Protein AF-A0A9W6SHF9-F1 (afdb_monomer)

Solvent-accessible surface area (backbone atoms only — not comparable to full-atom values): 5613 Å² total; per-residue (Å²): 134,88,76,62,50,69,58,47,44,52,49,22,51,51,45,27,49,52,19,49,51,54,35,55,52,45,57,52,50,49,53,54,48,57,62,72,41,70,89,48,79,86,40,70,67,51,56,51,49,50,53,51,52,53,50,50,46,55,52,36,51,49,47,22,51,54,22,43,52,50,22,52,51,42,44,52,53,39,52,52,50,56,51,50,54,49,53,52,51,54,52,51,54,51,52,51,53,51,50,52,66,74,64,56,134

Nearest PDB structures (foldseek):
  7pru-assembly1_B  TM=6.370E-01  e=1.523E+00  Thermochaetoides thermophila DSM 1495
  8vp5-assembly1_B  TM=4.663E-01  e=9.247E+00  Acetivibrio thermocellus ATCC 27405

Radius of gyration: 26.03 Å; Cα contacts (8 Å, |Δi|>4): 53; chains: 1; bounding box: 64×16×70 Å

Mean predicted aligned error: 9.05 Å

Secondary structure (DSSP, 8-state):
----HHHHHHHHHHHHHHHHHHHHHHHHHHHHHHHHHTT-TT-HHHHHHHHHHHHHHHHHHHHHHHHHHHHHHHHHHHHHHHHHHHHHHHHHHHHHHHHHHHH--

Organism: NCBI:txid1785913

Foldseek 3Di:
DDDPLVVLLVVLVVLLVVLVVQLVVLVVVLVVLVVVCVPVVPDPVSVVVNVVSVVSNVVSPVSNVVSNVSSVVSNVVSVVVVVVVVVVVVVVVVVVVVVCVVVDD

pLDDT: mean 82.89, std 8.68, range [49.78, 93.44]

Sequence (105 aa):
MEVDVAQMRRAGMKVRTIGMDAQNYLEREKGSLEFGSQGNEGFATMAALKSAVEKLHRQTSRLAADSQETAANVNRAADAHQANEKAQADNFTGNLNALTTLLGP

Structure (mmCIF, N/CA/C/O backbone):
data_AF-A0A9W6SHF9-F1
#
_entry.id   AF-A0A9W6SHF9-F1
#
loop_
_atom_site.group_PDB
_atom_site.id
_atom_site.type_symbol
_atom_site.label_atom_id
_atom_site.label_alt_id
_atom_site.label_comp_id
_atom_site.label_asym_id
_atom_site.label_entity_id
_atom_site.label_seq_id
_atom_site.pdbx_PDB_ins_code
_atom_site.Cartn_x
_atom_site.Cartn_y
_atom_site.Cartn_z
_atom_site.occupancy
_atom_site.B_iso_or_equiv
_atom_site.auth_seq_id
_atom_site.auth_comp_id
_atom_site.auth_asym_id
_atom_site.auth_atom_id
_atom_site.pdbx_PDB_model_num
ATOM 1 N N . MET A 1 1 ? 23.185 8.062 -14.913 1.00 49.78 1 MET A N 1
ATOM 2 C CA . MET A 1 1 ? 22.423 7.962 -13.653 1.00 49.78 1 MET A CA 1
ATOM 3 C C . MET A 1 1 ? 21.935 6.527 -13.612 1.00 49.78 1 MET A C 1
ATOM 5 O O . MET A 1 1 ? 21.034 6.203 -14.368 1.00 49.78 1 MET A O 1
ATOM 9 N N . GLU A 1 2 ? 22.638 5.652 -12.899 1.00 63.28 2 GLU A N 1
ATOM 10 C CA . GLU A 1 2 ? 22.291 4.228 -12.823 1.00 63.28 2 GLU A CA 1
ATOM 11 C C . GLU A 1 2 ? 21.172 4.094 -11.789 1.00 63.28 2 GLU A C 1
ATOM 13 O O . GLU A 1 2 ? 21.379 4.333 -10.598 1.00 63.28 2 GLU A O 1
ATOM 18 N N . VAL A 1 3 ? 19.946 3.866 -12.254 1.00 68.56 3 VAL A N 1
ATOM 19 C CA . VAL A 1 3 ? 18.809 3.657 -11.358 1.00 68.56 3 VAL A CA 1
ATOM 20 C C . VAL A 1 3 ? 18.859 2.201 -10.912 1.00 68.56 3 VAL A C 1
ATOM 22 O O . VAL A 1 3 ? 18.678 1.305 -11.730 1.00 68.56 3 VAL A O 1
ATOM 25 N N . ASP A 1 4 ? 19.070 1.946 -9.617 1.00 83.94 4 ASP A N 1
ATOM 26 C CA . ASP A 1 4 ? 18.996 0.582 -9.078 1.00 83.94 4 ASP A CA 1
ATOM 27 C C . ASP A 1 4 ? 17.531 0.103 -9.073 1.00 83.94 4 ASP A C 1
ATOM 29 O O . ASP A 1 4 ? 16.765 0.275 -8.115 1.00 83.94 4 ASP A O 1
ATOM 33 N N . VAL A 1 5 ? 17.135 -0.516 -10.185 1.00 82.69 5 VAL A N 1
ATOM 34 C CA . VAL A 1 5 ? 15.814 -1.116 -10.399 1.00 82.69 5 VAL A CA 1
ATOM 35 C C . VAL A 1 5 ? 15.481 -2.139 -9.308 1.00 82.69 5 VAL A C 1
ATOM 37 O O . VAL A 1 5 ? 14.333 -2.223 -8.857 1.00 82.69 5 VAL A O 1
ATOM 40 N N . ALA A 1 6 ? 16.470 -2.897 -8.827 1.00 83.19 6 ALA A N 1
ATOM 41 C CA . ALA A 1 6 ? 16.264 -3.885 -7.774 1.00 83.19 6 ALA A CA 1
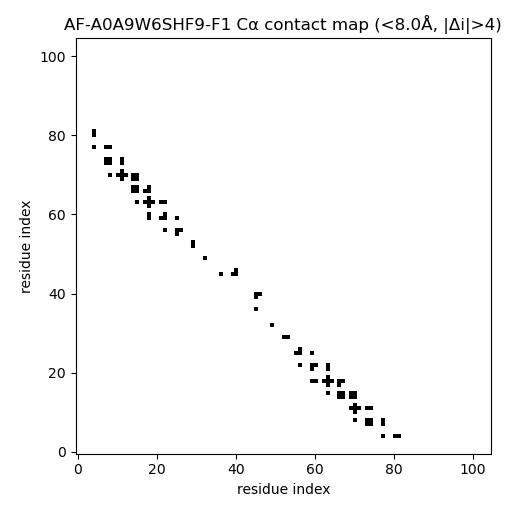ATOM 42 C C . ALA A 1 6 ? 15.998 -3.217 -6.417 1.00 83.19 6 ALA A C 1
ATOM 44 O O . ALA A 1 6 ? 15.180 -3.707 -5.631 1.00 83.19 6 ALA A O 1
ATOM 45 N N . GLN A 1 7 ? 16.647 -2.092 -6.116 1.00 85.00 7 GLN A N 1
ATOM 46 C CA . GLN A 1 7 ? 16.334 -1.281 -4.937 1.00 85.00 7 GLN A CA 1
ATOM 47 C C . GLN A 1 7 ? 14.930 -0.673 -5.022 1.00 85.00 7 GLN A C 1
ATOM 49 O O . GLN A 1 7 ? 14.193 -0.736 -4.036 1.00 85.00 7 GLN A O 1
ATOM 54 N N . MET A 1 8 ? 14.521 -0.158 -6.184 1.00 84.62 8 MET A N 1
ATOM 55 C CA . MET A 1 8 ? 13.175 0.396 -6.386 1.00 84.62 8 MET A CA 1
ATOM 56 C C . MET A 1 8 ? 12.082 -0.660 -6.215 1.00 84.62 8 MET A C 1
ATOM 58 O O . MET A 1 8 ? 11.154 -0.457 -5.431 1.00 84.62 8 MET A O 1
ATOM 62 N N . ARG A 1 9 ? 12.228 -1.839 -6.831 1.00 86.44 9 ARG A N 1
ATOM 63 C CA . ARG A 1 9 ? 11.293 -2.960 -6.625 1.00 86.44 9 ARG A CA 1
ATOM 64 C C . ARG A 1 9 ? 11.214 -3.374 -5.150 1.00 86.44 9 ARG A C 1
ATOM 66 O O . ARG A 1 9 ? 10.122 -3.571 -4.620 1.00 86.44 9 ARG A O 1
ATOM 73 N N . ARG A 1 10 ? 12.354 -3.440 -4.446 1.00 87.81 10 ARG A N 1
ATOM 74 C CA . ARG A 1 10 ? 12.389 -3.712 -2.995 1.00 87.81 10 ARG A CA 1
ATOM 75 C C . ARG A 1 10 ? 11.651 -2.648 -2.183 1.00 87.81 10 ARG A C 1
ATOM 77 O O . ARG A 1 10 ? 10.932 -3.005 -1.252 1.00 87.81 10 ARG A O 1
ATOM 84 N N . ALA A 1 11 ? 11.804 -1.370 -2.522 1.00 84.50 11 ALA A N 1
ATOM 85 C CA . ALA A 1 11 ? 11.081 -0.285 -1.866 1.00 84.50 11 ALA A CA 1
ATOM 86 C C . ALA A 1 11 ? 9.562 -0.402 -2.091 1.00 84.50 11 ALA A C 1
ATOM 88 O O . ALA A 1 11 ? 8.806 -0.359 -1.122 1.00 84.50 11 ALA A O 1
ATOM 89 N N . GLY A 1 12 ? 9.123 -0.655 -3.329 1.00 86.12 12 GLY A N 1
ATOM 90 C CA . GLY A 1 12 ? 7.710 -0.877 -3.655 1.00 86.12 12 GLY A CA 1
ATOM 91 C C . GLY A 1 12 ? 7.097 -2.049 -2.882 1.00 86.12 12 GLY A C 1
ATOM 92 O O . GLY A 1 12 ? 6.020 -1.913 -2.302 1.00 86.12 12 GLY A O 1
ATOM 93 N N . MET A 1 13 ? 7.807 -3.180 -2.786 1.00 89.12 13 MET A N 1
ATOM 94 C CA . MET A 1 13 ? 7.359 -4.322 -1.976 1.00 89.12 13 MET A CA 1
ATOM 95 C C . MET A 1 13 ? 7.202 -3.960 -0.495 1.00 89.12 13 MET A C 1
ATOM 97 O O . MET A 1 13 ? 6.180 -4.291 0.098 1.00 89.12 13 MET A O 1
ATOM 101 N N . LYS A 1 14 ? 8.168 -3.241 0.094 1.00 89.94 14 LYS A N 1
ATOM 102 C CA . LYS A 1 14 ? 8.093 -2.812 1.501 1.00 89.94 14 LYS A CA 1
ATOM 103 C C . LYS A 1 14 ? 6.895 -1.903 1.767 1.00 89.94 14 LYS A C 1
ATOM 105 O O . LYS A 1 14 ? 6.196 -2.110 2.753 1.00 89.94 14 LYS A O 1
ATOM 110 N N . VAL A 1 15 ? 6.644 -0.930 0.889 1.00 85.56 15 VAL A N 1
ATOM 111 C CA . VAL A 1 15 ? 5.492 -0.018 1.004 1.00 85.56 15 VAL A CA 1
ATOM 112 C C . VAL A 1 15 ? 4.183 -0.807 0.989 1.00 85.56 15 VAL A C 1
ATOM 114 O O . VAL A 1 15 ? 3.345 -0.627 1.870 1.00 85.56 15 VAL A O 1
ATOM 117 N N . ARG A 1 16 ? 4.041 -1.754 0.054 1.00 87.44 16 ARG A N 1
ATOM 118 C CA . ARG A 1 16 ? 2.879 -2.650 0.003 1.00 87.44 16 ARG A CA 1
ATOM 119 C C . ARG A 1 16 ? 2.705 -3.453 1.296 1.00 87.44 16 ARG A C 1
ATOM 121 O O . ARG A 1 16 ? 1.588 -3.521 1.803 1.00 87.44 16 ARG A O 1
ATOM 128 N N . THR A 1 17 ? 3.776 -4.051 1.818 1.00 91.69 17 THR A N 1
ATOM 129 C CA . THR A 1 17 ? 3.730 -4.838 3.062 1.00 91.69 17 THR A CA 1
ATOM 130 C C . THR A 1 17 ? 3.262 -3.993 4.241 1.00 91.69 17 THR A C 1
ATOM 132 O O . THR A 1 17 ? 2.342 -4.404 4.936 1.00 91.69 17 THR A O 1
ATOM 135 N N . ILE A 1 18 ? 3.803 -2.784 4.414 1.00 87.50 18 ILE A N 1
ATOM 136 C CA . ILE A 1 18 ? 3.402 -1.877 5.502 1.00 87.50 18 ILE A CA 1
ATOM 137 C C . ILE A 1 18 ? 1.903 -1.551 5.429 1.00 87.50 18 ILE A C 1
ATOM 139 O O . ILE A 1 18 ? 1.214 -1.596 6.448 1.00 87.50 18 ILE A O 1
ATOM 143 N N . GLY A 1 19 ? 1.381 -1.262 4.231 1.00 86.69 19 GLY A N 1
ATOM 144 C CA . GLY A 1 19 ? -0.049 -1.012 4.035 1.00 86.69 19 GLY A CA 1
ATOM 145 C C . GLY A 1 19 ? -0.921 -2.216 4.409 1.00 86.69 19 GLY A C 1
ATOM 146 O O . GLY A 1 19 ? -1.923 -2.062 5.106 1.00 86.69 19 GLY A O 1
ATOM 147 N N . MET A 1 20 ? -0.517 -3.422 3.995 1.00 88.69 20 MET A N 1
ATOM 148 C CA . MET A 1 20 ? -1.221 -4.664 4.335 1.00 88.69 20 MET A CA 1
ATOM 149 C C . MET A 1 20 ? -1.169 -4.973 5.836 1.00 88.69 20 MET A C 1
ATOM 151 O O . MET A 1 20 ? -2.185 -5.344 6.417 1.00 88.69 20 MET A O 1
ATOM 155 N N . ASP A 1 21 ? -0.017 -4.791 6.478 1.00 90.81 21 ASP A N 1
ATOM 156 C CA . ASP A 1 21 ? 0.153 -5.038 7.912 1.00 90.81 21 ASP A CA 1
ATOM 157 C C . ASP A 1 21 ? -0.699 -4.078 8.749 1.00 90.81 21 ASP A C 1
ATOM 159 O O . ASP A 1 21 ? -1.358 -4.504 9.700 1.00 90.81 21 ASP A O 1
ATOM 163 N N . ALA A 1 22 ? -0.754 -2.801 8.358 1.00 86.50 22 ALA A N 1
ATOM 164 C CA . ALA A 1 22 ? -1.602 -1.808 9.009 1.00 86.50 22 ALA A CA 1
ATOM 165 C C . ALA A 1 22 ? -3.096 -2.158 8.885 1.00 86.50 22 ALA A C 1
ATOM 167 O O . ALA A 1 22 ? -3.843 -2.039 9.859 1.00 86.50 22 ALA A O 1
ATOM 168 N N . GLN A 1 23 ? -3.532 -2.624 7.710 1.00 90.25 23 GLN A N 1
ATOM 169 C CA . GLN A 1 23 ? -4.905 -3.087 7.502 1.00 90.25 23 GLN A CA 1
ATOM 170 C C . GLN A 1 23 ? -5.219 -4.318 8.366 1.00 90.25 23 GLN A C 1
ATOM 172 O O . GLN A 1 23 ? -6.196 -4.301 9.114 1.00 90.25 23 GLN A O 1
ATOM 177 N N . ASN A 1 24 ? -4.360 -5.341 8.326 1.00 90.38 24 ASN A N 1
ATOM 178 C CA . ASN A 1 24 ? -4.523 -6.575 9.098 1.00 90.38 24 ASN A CA 1
ATOM 179 C C . ASN A 1 24 ? -4.591 -6.310 10.608 1.00 90.38 24 ASN A C 1
ATOM 181 O O . ASN A 1 24 ? -5.358 -6.955 11.321 1.00 90.38 24 ASN A O 1
ATOM 185 N N . TYR A 1 25 ? -3.775 -5.380 11.112 1.00 88.75 25 TYR A N 1
ATOM 186 C CA . TYR A 1 25 ? -3.805 -4.979 12.515 1.00 88.75 25 TYR A CA 1
ATOM 187 C C . TYR A 1 25 ? -5.170 -4.391 12.893 1.00 88.75 25 TYR A C 1
ATOM 189 O O . TYR A 1 25 ? -5.782 -4.822 13.868 1.00 88.75 25 TYR A O 1
ATOM 197 N N . LEU A 1 26 ? -5.698 -3.460 12.094 1.00 88.69 26 LEU A N 1
ATOM 198 C CA . LEU A 1 26 ? -6.976 -2.814 12.400 1.00 88.69 26 LEU A CA 1
ATOM 199 C C . LEU A 1 26 ? -8.189 -3.717 12.216 1.00 88.69 26 LEU A C 1
ATOM 201 O O . LEU A 1 26 ? -9.168 -3.547 12.937 1.00 88.69 26 LEU A O 1
ATOM 205 N N . GLU A 1 27 ? -8.142 -4.678 11.297 1.00 88.00 27 GLU A N 1
ATOM 206 C CA . GLU A 1 27 ? -9.187 -5.698 11.177 1.00 88.00 27 GLU A CA 1
ATOM 207 C C . GLU A 1 27 ? -9.279 -6.553 12.452 1.00 88.00 27 GLU A C 1
ATOM 209 O O . GLU A 1 27 ? -10.384 -6.821 12.928 1.00 88.00 27 GLU A O 1
ATOM 214 N N . ARG A 1 28 ? -8.138 -6.896 13.071 1.00 87.75 28 ARG A N 1
ATOM 215 C CA . ARG A 1 28 ? -8.111 -7.598 14.369 1.00 87.75 28 ARG A CA 1
ATOM 216 C C . ARG A 1 28 ? -8.652 -6.727 15.499 1.00 87.75 28 ARG A C 1
ATOM 218 O O . ARG A 1 28 ? -9.516 -7.175 16.248 1.00 87.75 28 ARG A O 1
ATOM 225 N N . GLU A 1 29 ? -8.182 -5.484 15.602 1.00 84.38 29 GLU A N 1
ATOM 226 C CA . GLU A 1 29 ? -8.609 -4.562 16.664 1.00 84.38 29 GLU A CA 1
ATOM 227 C C . GLU A 1 29 ? -10.100 -4.225 16.572 1.00 84.38 29 GLU A C 1
ATOM 229 O O . GLU A 1 29 ? -10.792 -4.172 17.588 1.00 84.38 29 GLU A O 1
ATOM 234 N N . LYS A 1 30 ? -10.628 -4.057 15.355 1.00 84.38 30 LYS A N 1
ATOM 235 C CA . LYS A 1 30 ? -12.060 -3.847 15.135 1.00 84.38 30 LYS A CA 1
ATOM 236 C C . LYS A 1 30 ? -12.881 -5.040 15.634 1.00 84.38 30 LYS A C 1
ATOM 238 O O . LYS A 1 30 ? -13.869 -4.822 16.329 1.00 84.38 30 LYS A O 1
ATOM 243 N N . GLY A 1 31 ? -12.459 -6.271 15.337 1.00 82.50 31 GLY A N 1
ATOM 244 C CA . GLY A 1 31 ? -13.129 -7.478 15.832 1.00 82.50 31 GLY A CA 1
ATOM 245 C C . GLY A 1 31 ? -13.133 -7.566 17.362 1.00 82.50 31 GLY A C 1
ATOM 246 O O . GLY A 1 31 ? -14.173 -7.831 17.966 1.00 82.50 31 GLY A O 1
ATOM 247 N N . SER A 1 32 ? -11.998 -7.260 17.998 1.00 83.38 32 SER A N 1
ATOM 248 C CA . SER A 1 32 ? -11.885 -7.191 19.462 1.00 83.38 32 SER A CA 1
ATOM 249 C C . SER A 1 32 ? -12.803 -6.125 20.067 1.00 83.38 32 SER A C 1
ATOM 251 O O . SER A 1 32 ? -13.458 -6.373 21.081 1.00 83.38 32 SER A O 1
ATOM 253 N N . LEU A 1 33 ? -12.888 -4.948 19.436 1.00 82.38 33 LEU A N 1
ATOM 254 C CA . LEU A 1 33 ? -13.746 -3.855 19.889 1.00 82.38 33 LEU A CA 1
ATOM 255 C C . LEU A 1 33 ? -15.232 -4.206 19.756 1.00 82.38 33 LEU A C 1
ATOM 257 O O . LEU A 1 33 ? -16.002 -3.955 20.679 1.00 82.38 33 LEU A O 1
ATOM 261 N N . GLU A 1 34 ? -15.638 -4.794 18.629 1.00 82.06 34 GLU A N 1
ATOM 262 C CA . GLU A 1 34 ? -17.020 -5.220 18.395 1.00 82.06 34 GLU A CA 1
ATOM 263 C C . GLU A 1 34 ? -17.448 -6.263 19.430 1.00 82.06 34 GLU A C 1
ATOM 265 O O . GLU A 1 34 ? -18.502 -6.100 20.046 1.00 82.06 34 GLU A O 1
ATOM 270 N N . PHE A 1 35 ? -16.598 -7.256 19.707 1.00 81.62 35 PHE A N 1
ATOM 271 C CA . PHE A 1 35 ? -16.846 -8.263 20.738 1.00 81.62 35 PHE A CA 1
ATOM 272 C C . PHE A 1 35 ? -16.941 -7.651 22.145 1.00 81.62 35 PHE A C 1
ATOM 274 O O . PHE A 1 35 ? -17.904 -7.906 22.863 1.00 81.62 35 PHE A O 1
ATOM 281 N N . GLY A 1 36 ? -15.994 -6.783 22.524 1.00 79.44 36 GLY A N 1
ATOM 282 C CA . GLY A 1 36 ? -15.994 -6.113 23.832 1.00 79.44 36 GLY A CA 1
ATOM 283 C C . GLY A 1 36 ? -17.110 -5.076 24.018 1.00 79.44 36 GLY A C 1
ATOM 284 O O . GLY A 1 36 ? -17.407 -4.679 25.145 1.00 79.44 36 GLY A O 1
ATOM 285 N N . SER A 1 37 ? -17.735 -4.629 22.924 1.00 77.06 37 SER A N 1
ATOM 286 C CA . SER A 1 37 ? -18.837 -3.660 22.942 1.00 77.06 37 SER A CA 1
ATOM 287 C C . SER A 1 37 ? -20.216 -4.272 23.157 1.00 77.06 37 SER A C 1
ATOM 289 O O . SER A 1 37 ? -21.142 -3.540 23.518 1.00 77.06 37 SER A O 1
ATOM 291 N N . GLN A 1 38 ? -20.353 -5.591 22.990 1.00 75.56 38 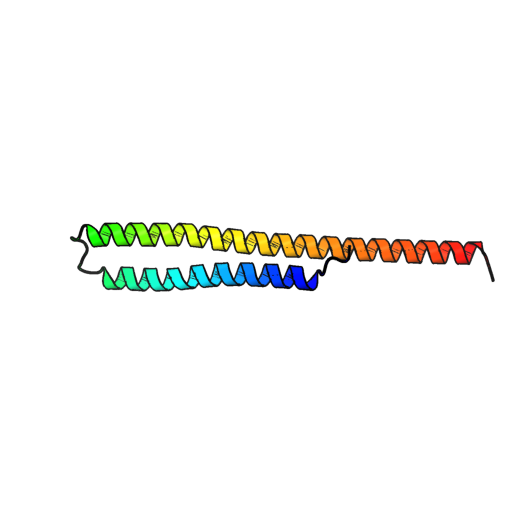GLN A N 1
ATOM 292 C CA . GLN A 1 38 ? -21.613 -6.297 23.212 1.00 75.56 38 GLN A CA 1
ATOM 293 C C . GLN A 1 38 ? -22.028 -6.148 24.684 1.00 75.56 38 GLN A C 1
ATOM 295 O O . GLN A 1 38 ? -21.412 -6.714 25.582 1.00 75.56 38 GLN A O 1
ATOM 300 N N . GLY A 1 39 ? -23.060 -5.335 24.933 1.00 72.94 39 GLY A N 1
ATOM 301 C CA . GLY A 1 39 ? -23.593 -5.055 26.274 1.00 72.94 39 GLY A CA 1
ATOM 302 C C . GLY A 1 39 ? -23.257 -3.677 26.859 1.00 72.94 39 GLY A C 1
ATOM 303 O O . GLY A 1 39 ? -23.850 -3.306 27.867 1.00 72.94 39 GLY A O 1
ATOM 304 N N . ASN A 1 40 ? -22.385 -2.883 26.223 1.00 70.12 40 ASN A N 1
ATOM 305 C CA . ASN A 1 40 ? -22.009 -1.527 26.672 1.00 70.12 40 ASN A CA 1
ATOM 306 C C . ASN A 1 40 ? -22.503 -0.405 25.734 1.00 70.12 40 ASN A C 1
ATOM 308 O O . ASN A 1 40 ? -21.981 0.711 25.742 1.00 70.12 40 ASN A O 1
ATOM 312 N N . GLU A 1 41 ? -23.536 -0.682 24.934 1.00 66.00 41 GLU A N 1
ATOM 313 C CA . GLU A 1 41 ? -24.066 0.215 23.891 1.00 66.00 41 GLU A CA 1
ATOM 314 C C . GLU A 1 41 ? -24.645 1.541 24.426 1.00 66.00 41 GLU A C 1
ATOM 316 O O . GLU A 1 41 ? -24.784 2.502 23.674 1.00 66.00 41 GLU A O 1
ATOM 321 N N . GLY A 1 42 ? -24.943 1.626 25.728 1.00 67.31 42 GLY A N 1
ATOM 322 C CA . GLY A 1 42 ? -25.505 2.821 26.367 1.00 67.31 42 GLY A CA 1
ATOM 323 C C . GLY A 1 42 ? -24.494 3.921 26.720 1.00 67.31 42 GLY A C 1
ATOM 324 O O . GLY A 1 42 ? -24.901 5.019 27.099 1.00 67.31 42 GLY A O 1
ATOM 325 N N . PHE A 1 43 ? -23.186 3.668 26.612 1.00 79.19 43 PHE A N 1
ATOM 326 C CA . PHE A 1 43 ? -22.165 4.646 26.994 1.00 79.19 43 PHE A CA 1
ATOM 327 C C . PHE A 1 43 ? -21.735 5.514 25.805 1.00 79.19 43 PHE A C 1
ATOM 329 O O . PHE A 1 43 ? -21.164 5.027 24.829 1.00 79.19 43 PHE A O 1
ATOM 336 N N . ALA A 1 44 ? -21.921 6.834 25.916 1.00 82.06 44 ALA A N 1
ATOM 337 C CA . ALA A 1 44 ? -21.490 7.805 24.901 1.00 82.06 44 ALA A CA 1
ATOM 338 C C . ALA A 1 44 ? -19.985 7.708 24.568 1.00 82.06 44 ALA A C 1
ATOM 340 O O . ALA A 1 44 ? -19.571 7.938 23.431 1.00 82.06 44 ALA A O 1
ATOM 341 N N . THR A 1 45 ? -19.164 7.310 25.543 1.00 81.56 45 THR A N 1
ATOM 342 C CA . THR A 1 45 ? -17.730 7.044 25.364 1.00 81.56 45 THR A CA 1
ATOM 343 C C . THR A 1 45 ? -17.469 5.861 24.431 1.00 81.56 45 THR A C 1
ATOM 345 O O . THR A 1 45 ? -16.552 5.928 23.614 1.00 81.56 45 THR A O 1
ATOM 348 N N . MET A 1 46 ? -18.300 4.816 24.485 1.00 82.31 46 MET A N 1
ATOM 349 C CA . MET A 1 46 ? -18.177 3.650 23.609 1.00 82.31 46 MET A CA 1
ATOM 350 C C . MET A 1 46 ? -18.549 3.994 22.164 1.00 82.31 46 MET A C 1
ATOM 352 O O . MET A 1 46 ? -17.856 3.592 21.229 1.00 82.31 46 MET A O 1
ATOM 356 N N . ALA A 1 47 ? -19.584 4.817 21.973 1.00 82.69 47 ALA A N 1
ATOM 357 C CA . ALA A 1 47 ? -19.957 5.331 20.656 1.00 82.69 47 ALA A CA 1
ATOM 358 C C . ALA A 1 47 ? -18.843 6.197 20.033 1.00 82.69 47 ALA A C 1
ATOM 360 O O . ALA A 1 47 ? -18.518 6.043 18.853 1.00 82.69 47 ALA A O 1
ATOM 361 N N . ALA A 1 48 ? -18.213 7.070 20.828 1.00 86.44 48 ALA A N 1
ATOM 362 C CA . ALA A 1 48 ? -17.082 7.880 20.379 1.00 86.44 48 ALA A CA 1
ATOM 363 C C . ALA A 1 48 ? -15.868 7.017 19.995 1.00 86.44 48 ALA A C 1
ATOM 365 O O . ALA A 1 48 ? -15.265 7.238 18.942 1.00 86.44 48 ALA A O 1
ATOM 366 N N . LEU A 1 49 ? -15.545 6.002 20.805 1.00 85.31 49 LEU A N 1
ATOM 367 C CA . LEU A 1 49 ? -14.460 5.063 20.526 1.00 85.31 49 LEU A CA 1
ATOM 368 C C . LEU A 1 49 ? -14.717 4.265 19.241 1.00 85.31 49 LEU A C 1
ATOM 370 O O . LEU A 1 49 ? -13.837 4.191 18.385 1.00 85.31 49 LEU A O 1
ATOM 374 N N . LYS A 1 50 ? -15.935 3.743 19.056 1.00 85.38 50 LYS A N 1
ATOM 375 C CA . LYS A 1 50 ? -16.334 3.039 17.829 1.00 85.38 50 LYS A CA 1
ATOM 376 C C . LYS A 1 50 ? -16.181 3.929 16.594 1.00 85.38 50 LYS A C 1
ATOM 378 O O . LYS A 1 50 ? -15.555 3.519 15.621 1.00 85.38 50 LYS A O 1
ATOM 383 N N . SER A 1 51 ? -16.656 5.173 16.658 1.00 88.38 51 SER A N 1
ATOM 384 C CA . SER A 1 51 ? -16.503 6.150 15.570 1.00 88.38 51 SER A CA 1
ATOM 385 C C . SER A 1 51 ? -15.031 6.449 15.246 1.00 88.38 51 SER A C 1
ATOM 387 O O . SER A 1 51 ? -14.644 6.513 14.073 1.00 88.38 51 SER A O 1
ATOM 389 N N . ALA A 1 52 ? -14.180 6.581 16.271 1.00 88.31 52 ALA A N 1
ATOM 390 C CA . ALA A 1 52 ? -12.744 6.783 16.094 1.00 88.31 52 ALA A CA 1
ATOM 391 C C . ALA A 1 5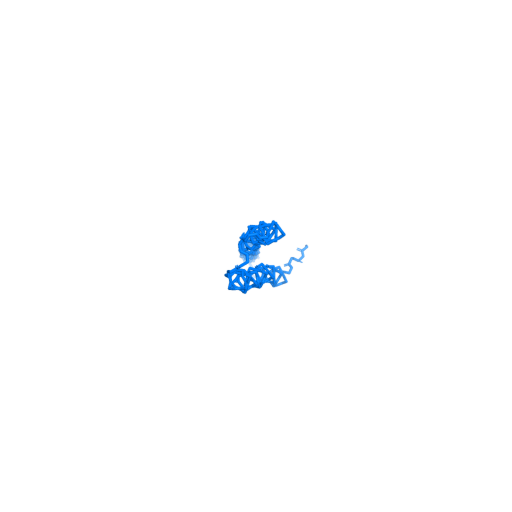2 ? -12.070 5.576 15.419 1.00 88.31 52 ALA A C 1
ATOM 393 O O . ALA A 1 52 ? -11.317 5.761 14.461 1.00 88.31 52 ALA A O 1
ATOM 394 N N . VAL A 1 53 ? -12.384 4.351 15.856 1.00 87.75 53 VAL A N 1
ATOM 395 C CA . VAL A 1 53 ? -11.862 3.108 15.262 1.00 87.75 53 VAL A CA 1
ATOM 396 C C . VAL A 1 53 ? -12.342 2.938 13.822 1.00 87.75 53 VAL A C 1
ATOM 398 O O . VAL A 1 53 ? -11.543 2.626 12.943 1.00 87.75 53 VAL A O 1
ATOM 401 N N . GLU A 1 54 ? -13.610 3.222 13.528 1.00 87.69 54 GLU A N 1
ATOM 402 C CA . GLU A 1 54 ? -14.129 3.198 12.158 1.00 87.69 54 GLU A CA 1
ATOM 403 C C . GLU A 1 54 ? -13.433 4.225 11.254 1.00 87.69 54 GLU A C 1
ATOM 405 O O . GLU A 1 54 ? -13.133 3.939 10.091 1.00 87.69 54 GLU A O 1
ATOM 410 N N . LYS A 1 55 ? -13.158 5.433 11.766 1.00 91.12 55 LYS A N 1
ATOM 411 C CA . LYS A 1 55 ? -12.407 6.456 11.026 1.00 91.12 55 LYS A CA 1
ATOM 412 C C . LYS A 1 55 ? -10.979 5.994 10.747 1.00 91.12 55 LYS A C 1
ATOM 414 O O . LYS A 1 55 ? -10.537 6.109 9.604 1.00 91.12 55 LYS A O 1
ATOM 419 N N . LEU A 1 56 ? -10.305 5.443 11.754 1.00 88.31 56 LEU A N 1
ATOM 420 C CA . LEU A 1 56 ? -8.958 4.895 11.631 1.00 88.31 56 LEU A CA 1
ATOM 421 C C . LEU A 1 56 ? -8.919 3.755 10.607 1.00 88.31 56 LEU A C 1
ATOM 423 O O . LEU A 1 56 ? -8.089 3.771 9.703 1.00 88.31 56 LEU A O 1
ATOM 427 N N . HIS A 1 57 ? -9.879 2.830 10.668 1.00 88.56 57 HIS A N 1
ATOM 428 C CA . HIS A 1 57 ? -10.024 1.751 9.694 1.00 88.56 57 HIS A CA 1
ATOM 429 C C . HIS A 1 57 ? -10.169 2.294 8.269 1.00 88.56 57 HIS A C 1
ATOM 431 O O . HIS A 1 57 ? -9.434 1.881 7.378 1.00 88.56 57 HIS A O 1
ATOM 437 N N . ARG A 1 58 ? -11.069 3.261 8.030 1.00 90.12 58 ARG A N 1
ATOM 438 C CA . ARG A 1 58 ? -11.240 3.865 6.694 1.00 90.12 58 ARG A CA 1
ATOM 439 C C . ARG A 1 58 ? -9.960 4.524 6.181 1.00 90.12 58 ARG A C 1
ATOM 441 O O . ARG A 1 58 ? -9.657 4.408 4.996 1.00 90.12 58 A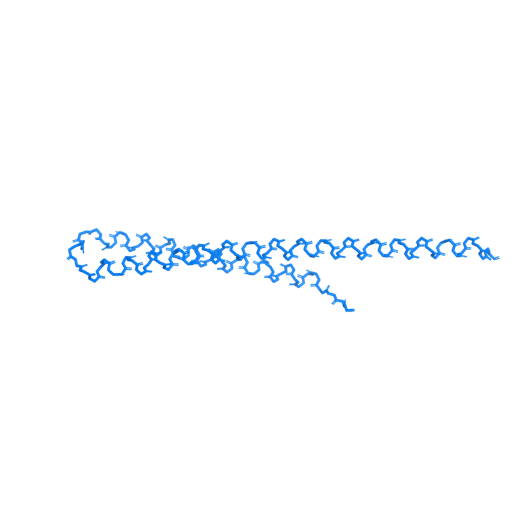RG A O 1
ATOM 448 N N . GLN A 1 59 ? -9.236 5.237 7.042 1.00 91.69 59 GLN A N 1
ATOM 449 C CA . GLN A 1 59 ? -7.983 5.895 6.665 1.00 91.69 59 GLN A CA 1
ATOM 450 C C . GLN A 1 59 ? -6.902 4.873 6.307 1.00 91.69 59 GLN A C 1
ATOM 452 O O . GLN A 1 59 ? -6.235 5.029 5.287 1.00 91.69 59 GLN A O 1
ATOM 457 N N . THR A 1 60 ? -6.783 3.797 7.078 1.00 89.94 60 THR A N 1
ATOM 458 C CA . THR A 1 60 ? -5.790 2.753 6.819 1.00 89.94 60 THR A CA 1
ATOM 459 C C . THR A 1 60 ? -6.131 1.900 5.607 1.00 89.94 60 THR A C 1
ATOM 461 O O . THR A 1 60 ? -5.231 1.581 4.841 1.00 89.94 60 THR A O 1
ATOM 464 N N . SER A 1 61 ? -7.407 1.590 5.354 1.00 89.06 61 SER A N 1
ATOM 465 C CA . SER A 1 61 ? -7.807 0.910 4.113 1.00 89.06 61 SER A CA 1
ATOM 466 C C . SER A 1 61 ? -7.437 1.731 2.873 1.00 89.06 61 SER A C 1
ATOM 468 O O . SER A 1 61 ? -6.975 1.169 1.884 1.00 89.06 61 SER A O 1
ATOM 470 N N . ARG A 1 62 ? -7.590 3.064 2.927 1.00 91.88 62 ARG A N 1
ATOM 471 C CA . ARG A 1 62 ? -7.136 3.960 1.849 1.00 91.88 62 ARG A CA 1
ATOM 472 C C . ARG A 1 62 ? -5.618 3.930 1.706 1.00 91.88 62 ARG A C 1
ATOM 474 O O . ARG A 1 62 ? -5.130 3.678 0.617 1.00 91.88 62 ARG A O 1
ATOM 481 N N . LEU A 1 63 ? -4.883 4.073 2.810 1.00 88.75 63 LEU A N 1
ATOM 482 C CA . LEU A 1 63 ? -3.420 3.996 2.799 1.00 88.75 63 LEU A CA 1
ATOM 483 C C . LEU A 1 63 ? -2.911 2.658 2.239 1.00 88.75 63 LEU A C 1
ATOM 485 O O . LEU A 1 63 ? -1.920 2.632 1.511 1.00 88.75 63 LEU A O 1
ATOM 489 N N . ALA A 1 64 ? -3.578 1.548 2.559 1.00 87.44 64 ALA A N 1
ATOM 490 C CA . ALA A 1 64 ? -3.247 0.227 2.040 1.00 87.44 64 ALA A CA 1
ATOM 491 C C . ALA A 1 64 ? -3.454 0.150 0.520 1.00 87.44 64 ALA A C 1
ATOM 493 O O . ALA A 1 64 ? -2.581 -0.360 -0.184 1.00 87.44 64 ALA A O 1
ATOM 494 N N . ALA A 1 65 ? -4.558 0.704 0.009 1.00 91.12 65 ALA A N 1
ATOM 495 C CA . ALA A 1 65 ? -4.810 0.810 -1.426 1.00 91.12 65 ALA A CA 1
ATOM 496 C C . ALA A 1 65 ? -3.762 1.695 -2.126 1.00 91.12 65 ALA A C 1
ATOM 498 O O . ALA A 1 65 ? -3.140 1.252 -3.090 1.00 91.12 65 ALA A O 1
ATOM 499 N N . ASP A 1 66 ? -3.478 2.880 -1.581 1.00 90.38 66 ASP A N 1
ATOM 500 C CA . ASP A 1 66 ? -2.476 3.813 -2.116 1.00 90.38 66 ASP A CA 1
ATOM 501 C C . ASP A 1 66 ? -1.070 3.181 -2.129 1.00 90.38 66 ASP A C 1
ATOM 503 O O . ASP A 1 66 ? -0.289 3.346 -3.070 1.00 90.38 66 ASP A O 1
ATOM 507 N N . SER A 1 67 ? -0.746 2.394 -1.098 1.00 88.12 67 SER A N 1
ATOM 508 C CA . SER A 1 67 ? 0.509 1.641 -1.000 1.00 88.12 67 SER A CA 1
ATOM 509 C C . SER A 1 67 ? 0.615 0.549 -2.069 1.00 88.12 67 SER A C 1
ATOM 511 O O . SER A 1 67 ? 1.683 0.356 -2.656 1.00 88.12 67 SER A O 1
ATOM 513 N N . GLN A 1 68 ? -0.481 -0.162 -2.351 1.00 89.44 68 GLN A N 1
ATOM 514 C CA . GLN A 1 68 ? -0.537 -1.163 -3.422 1.00 89.44 68 GLN A CA 1
ATOM 515 C C . GLN A 1 68 ? -0.391 -0.520 -4.802 1.00 89.44 68 GLN A C 1
ATOM 517 O O . GLN A 1 68 ? 0.382 -1.015 -5.626 1.00 89.44 68 GLN A O 1
ATOM 522 N N . GLU A 1 69 ? -1.081 0.595 -5.039 1.00 93.44 69 GLU A N 1
ATOM 523 C CA . GLU A 1 69 ? -0.978 1.349 -6.286 1.00 93.44 69 GLU A CA 1
ATOM 524 C C . GLU A 1 69 ? 0.447 1.872 -6.494 1.00 93.44 69 GLU A C 1
ATOM 526 O O . GLU A 1 69 ? 1.036 1.680 -7.559 1.00 93.44 69 GLU A O 1
ATOM 531 N N . THR A 1 70 ? 1.051 2.447 -5.453 1.00 87.62 70 THR A N 1
ATOM 532 C CA . THR A 1 70 ? 2.438 2.927 -5.488 1.00 87.62 70 THR A CA 1
ATOM 533 C C . THR A 1 70 ? 3.402 1.798 -5.848 1.00 87.62 70 THR A C 1
ATOM 535 O O . THR A 1 70 ? 4.244 1.963 -6.730 1.00 87.62 70 TH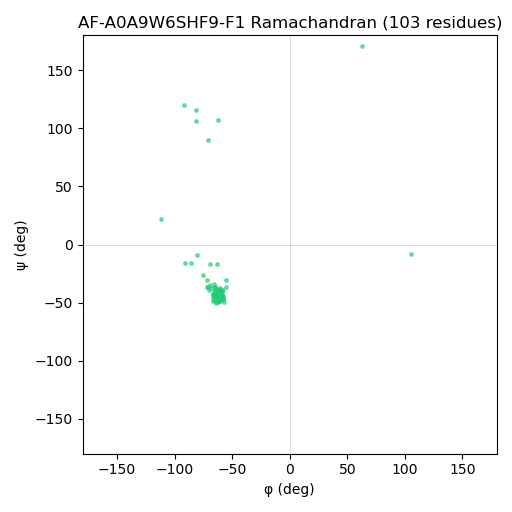R A O 1
ATOM 538 N N . ALA A 1 71 ? 3.259 0.623 -5.229 1.00 86.12 71 ALA A N 1
ATOM 539 C CA . ALA A 1 71 ? 4.083 -0.538 -5.551 1.00 86.12 71 ALA A CA 1
ATOM 540 C C . ALA A 1 71 ? 3.919 -0.985 -7.015 1.00 86.12 71 ALA A C 1
ATOM 542 O O . ALA A 1 71 ? 4.907 -1.297 -7.683 1.00 86.12 71 AL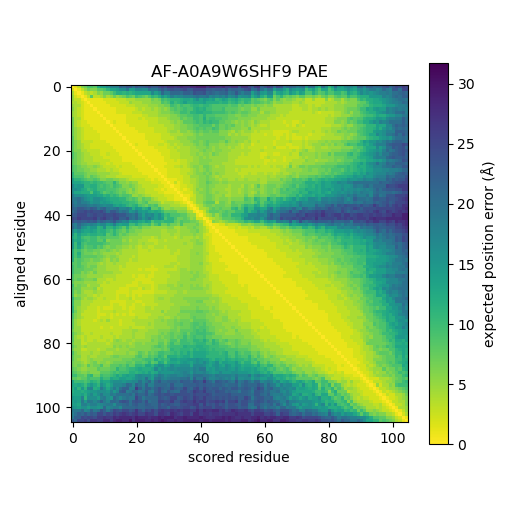A A O 1
ATOM 543 N N . ALA A 1 72 ? 2.689 -0.978 -7.537 1.00 90.44 72 ALA A N 1
ATOM 544 C CA . ALA A 1 72 ? 2.419 -1.291 -8.937 1.00 90.44 72 ALA A CA 1
ATOM 545 C C . ALA A 1 72 ? 3.042 -0.255 -9.888 1.00 90.44 72 ALA A C 1
ATOM 547 O O . ALA A 1 72 ? 3.632 -0.625 -10.902 1.00 90.44 72 ALA A O 1
ATOM 548 N N . ASN A 1 73 ? 2.962 1.034 -9.551 1.00 90.94 73 ASN A N 1
ATOM 549 C CA . ASN A 1 73 ? 3.559 2.124 -10.326 1.00 90.94 73 ASN A CA 1
ATOM 550 C C . ASN A 1 73 ? 5.083 2.011 -10.375 1.00 90.94 73 ASN A C 1
ATOM 552 O O . ASN A 1 73 ? 5.671 2.129 -11.449 1.00 90.94 73 ASN A O 1
ATOM 556 N N . VAL A 1 74 ? 5.711 1.711 -9.237 1.00 89.44 74 VAL A N 1
ATOM 557 C CA . VAL A 1 74 ? 7.158 1.484 -9.149 1.00 89.44 74 VAL A CA 1
ATOM 558 C C . VAL A 1 74 ? 7.583 0.295 -10.009 1.00 89.44 74 VAL A C 1
ATOM 560 O O . VAL A 1 74 ? 8.551 0.409 -10.757 1.00 89.44 74 VAL A O 1
ATOM 563 N N . ASN A 1 75 ? 6.849 -0.819 -9.966 1.00 88.25 75 ASN A N 1
ATOM 564 C CA . ASN A 1 75 ? 7.154 -1.981 -10.803 1.00 88.25 75 ASN A CA 1
ATOM 565 C C . ASN A 1 75 ? 6.998 -1.669 -12.298 1.00 88.25 75 ASN A C 1
ATOM 567 O O . ASN A 1 75 ? 7.892 -1.988 -13.074 1.00 88.25 75 ASN A O 1
ATOM 571 N N . ARG A 1 76 ? 5.931 -0.962 -12.698 1.00 89.94 76 ARG A N 1
ATOM 572 C CA . ARG A 1 76 ? 5.747 -0.524 -14.093 1.00 89.94 76 ARG A CA 1
ATOM 573 C C . ARG A 1 76 ? 6.877 0.388 -14.570 1.00 89.94 76 ARG A C 1
ATOM 575 O O . ARG A 1 76 ? 7.364 0.225 -15.685 1.00 89.94 76 ARG A O 1
ATOM 582 N N . ALA A 1 77 ? 7.303 1.334 -13.734 1.00 88.38 77 ALA A N 1
ATOM 583 C CA . ALA A 1 77 ? 8.415 2.225 -14.052 1.00 88.38 77 ALA A CA 1
ATOM 584 C C . ALA A 1 77 ? 9.743 1.459 -14.176 1.00 88.38 77 ALA A C 1
ATOM 586 O O . ALA A 1 77 ? 10.510 1.707 -15.105 1.00 88.38 77 ALA A O 1
ATOM 587 N N . ALA A 1 78 ? 9.986 0.498 -13.282 1.00 87.62 78 ALA A N 1
ATOM 588 C CA . ALA A 1 78 ? 11.132 -0.406 -13.337 1.00 87.62 78 ALA A CA 1
ATOM 589 C C . ALA A 1 78 ? 11.165 -1.231 -14.635 1.00 87.62 78 ALA A C 1
ATOM 591 O O . ALA A 1 78 ? 12.204 -1.304 -15.289 1.00 87.62 78 ALA A O 1
ATOM 592 N N . AS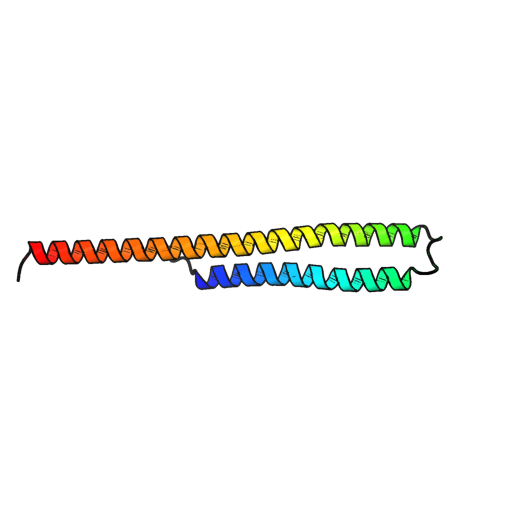P A 1 79 ? 10.031 -1.814 -15.030 1.00 89.00 79 ASP A N 1
ATOM 593 C CA . ASP A 1 79 ? 9.919 -2.616 -16.252 1.00 89.00 79 ASP A CA 1
ATOM 594 C C . ASP A 1 79 ? 10.154 -1.762 -17.506 1.00 89.00 79 ASP A C 1
ATOM 596 O O . ASP A 1 79 ? 10.890 -2.165 -18.408 1.00 89.00 79 ASP A O 1
ATOM 600 N N . ALA A 1 80 ? 9.588 -0.551 -17.540 1.00 88.44 80 ALA A N 1
ATOM 601 C CA . ALA A 1 80 ? 9.807 0.401 -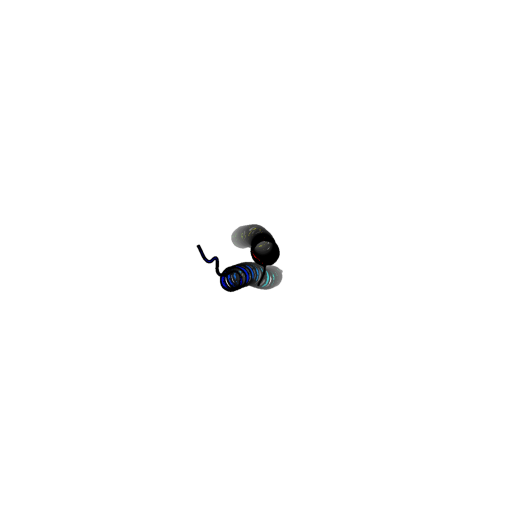18.626 1.00 88.44 80 ALA A CA 1
ATOM 602 C C . ALA A 1 80 ? 11.277 0.840 -18.722 1.00 88.44 80 ALA A C 1
ATOM 604 O O . ALA A 1 80 ? 11.821 0.936 -19.821 1.00 88.44 80 ALA A O 1
ATOM 605 N N . HIS A 1 81 ? 11.939 1.075 -17.584 1.00 88.56 81 HIS A N 1
ATOM 606 C CA . HIS A 1 81 ? 13.361 1.410 -17.557 1.00 88.56 81 HIS A CA 1
ATOM 607 C C . HIS A 1 81 ? 14.214 0.270 -18.123 1.00 88.56 81 HIS A C 1
ATOM 609 O O . HIS A 1 81 ? 14.993 0.494 -19.045 1.00 88.56 81 HIS A O 1
ATOM 615 N N . GLN A 1 82 ? 13.988 -0.961 -17.656 1.00 86.75 82 GLN A N 1
ATOM 616 C CA . GLN A 1 82 ? 14.706 -2.146 -18.124 1.00 86.75 82 GL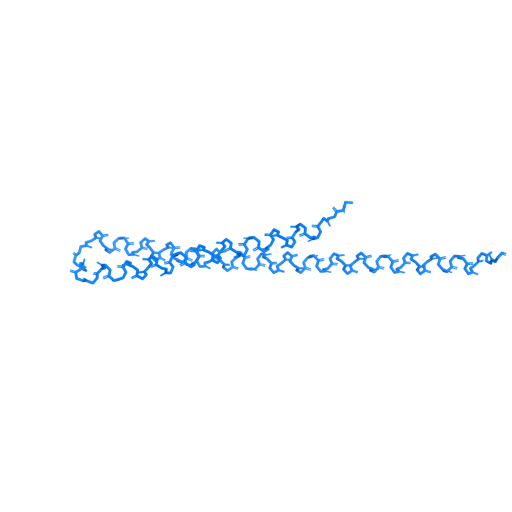N A CA 1
ATOM 617 C C . GLN A 1 82 ? 14.494 -2.403 -19.630 1.00 86.75 82 GLN A C 1
ATOM 619 O O . GLN A 1 82 ? 15.431 -2.768 -20.342 1.00 86.75 82 GLN A O 1
ATOM 624 N N . ALA A 1 83 ? 13.276 -2.191 -20.139 1.00 87.81 83 ALA A N 1
ATOM 625 C CA . ALA A 1 83 ? 12.981 -2.302 -21.567 1.00 87.81 83 ALA A CA 1
ATOM 626 C C . ALA A 1 83 ? 13.722 -1.238 -22.397 1.00 87.81 83 ALA A C 1
ATOM 628 O O . ALA A 1 83 ? 14.259 -1.552 -23.460 1.00 87.81 83 ALA A O 1
ATOM 629 N N . ASN A 1 84 ? 13.795 -0.002 -21.896 1.00 88.25 84 ASN A N 1
ATOM 630 C CA . ASN A 1 84 ? 14.527 1.081 -22.550 1.00 88.25 84 ASN A CA 1
ATOM 631 C C . ASN A 1 84 ? 16.038 0.827 -22.568 1.00 88.25 84 ASN A C 1
ATOM 633 O O . ASN A 1 84 ? 16.666 1.043 -23.602 1.00 88.25 84 ASN A O 1
ATOM 637 N N . GLU A 1 85 ? 16.619 0.345 -21.466 1.00 87.44 85 GLU A N 1
ATOM 638 C CA . GLU A 1 85 ? 18.040 -0.025 -21.416 1.00 87.44 85 GLU A CA 1
ATOM 639 C C . GLU A 1 85 ? 18.363 -1.134 -22.418 1.00 87.44 85 GLU A C 1
ATOM 641 O O . GLU A 1 85 ? 19.337 -1.030 -23.164 1.00 87.44 85 GLU A O 1
ATOM 646 N N . LYS A 1 86 ? 17.501 -2.156 -22.511 1.00 85.88 86 LYS A N 1
ATOM 647 C CA . LYS A 1 86 ? 17.651 -3.222 -23.505 1.00 85.88 86 LYS A CA 1
ATOM 648 C C . LYS A 1 86 ? 17.598 -2.682 -24.936 1.00 85.88 86 LYS A C 1
ATOM 650 O O . LYS A 1 86 ? 18.477 -2.991 -25.730 1.00 85.88 86 LYS A O 1
ATOM 655 N N . ALA A 1 87 ? 16.610 -1.847 -25.257 1.00 86.38 87 ALA A N 1
ATOM 656 C CA . ALA A 1 87 ? 16.486 -1.264 -26.591 1.00 86.38 87 ALA A CA 1
ATOM 657 C C . ALA A 1 87 ? 17.691 -0.376 -26.952 1.00 86.38 87 ALA A C 1
ATOM 659 O O . ALA A 1 87 ? 18.153 -0.386 -28.092 1.00 86.38 87 ALA A O 1
ATOM 660 N N . GLN A 1 88 ? 18.228 0.385 -25.993 1.00 85.12 88 GLN A N 1
ATOM 661 C CA . GLN A 1 88 ? 19.442 1.178 -26.202 1.00 85.12 88 GLN A CA 1
ATOM 662 C C . GLN A 1 88 ? 20.670 0.294 -26.433 1.00 85.12 88 GLN A C 1
ATOM 664 O O . GLN A 1 88 ? 21.450 0.582 -27.342 1.00 85.12 88 GLN A O 1
ATOM 669 N N . ALA A 1 89 ? 20.821 -0.789 -25.666 1.00 82.19 89 ALA A N 1
ATOM 670 C CA . ALA A 1 89 ? 21.902 -1.751 -25.849 1.00 82.19 89 ALA A CA 1
ATOM 671 C C . ALA A 1 89 ? 21.828 -2.430 -27.227 1.00 82.19 89 ALA A C 1
ATOM 673 O O . ALA A 1 89 ? 22.820 -2.437 -27.953 1.00 82.19 89 ALA A O 1
ATOM 674 N N . ASP A 1 90 ? 20.644 -2.904 -27.629 1.00 83.19 90 ASP A N 1
ATOM 675 C CA . ASP A 1 90 ? 20.419 -3.548 -28.928 1.00 83.19 90 ASP A CA 1
ATOM 676 C C . ASP A 1 90 ? 20.735 -2.589 -30.094 1.00 83.19 90 ASP A C 1
ATOM 678 O O . ASP A 1 90 ? 21.431 -2.960 -31.043 1.00 83.19 90 ASP A O 1
ATOM 682 N N . ASN A 1 91 ? 20.302 -1.324 -30.001 1.00 80.31 91 ASN A N 1
ATOM 683 C CA . ASN A 1 91 ? 20.614 -0.291 -30.996 1.00 80.31 91 ASN A CA 1
ATOM 684 C C . ASN A 1 91 ? 22.115 0.032 -31.059 1.00 80.31 91 ASN A C 1
ATOM 686 O O . ASN A 1 91 ? 22.663 0.245 -32.143 1.00 80.31 91 ASN A O 1
ATOM 690 N N . PHE A 1 92 ? 22.796 0.065 -29.912 1.00 80.12 92 PHE A N 1
ATOM 691 C CA . PHE A 1 92 ? 24.236 0.305 -29.854 1.00 80.12 92 PHE A CA 1
ATOM 692 C C . PHE A 1 92 ? 25.024 -0.849 -30.490 1.00 80.12 92 PHE A C 1
ATOM 694 O O . PHE A 1 92 ? 25.884 -0.610 -31.339 1.00 80.12 92 PHE A O 1
ATOM 701 N N . THR A 1 93 ? 24.693 -2.101 -30.160 1.00 76.56 93 THR A N 1
ATOM 702 C CA . THR A 1 93 ? 25.305 -3.289 -30.776 1.00 76.56 93 THR A CA 1
ATOM 703 C C . THR A 1 93 ? 25.006 -3.373 -32.276 1.00 76.56 93 THR A C 1
ATOM 705 O O . THR A 1 93 ? 25.900 -3.689 -33.061 1.00 76.56 93 THR A O 1
ATOM 708 N N . GLY A 1 94 ? 23.784 -3.033 -32.698 1.00 75.25 94 GLY A N 1
ATOM 709 C CA . GLY A 1 94 ? 23.407 -2.959 -34.112 1.00 75.25 94 GLY A CA 1
ATOM 710 C C . GLY A 1 94 ? 24.239 -1.940 -34.897 1.00 75.25 94 GLY A C 1
ATOM 711 O O . GLY A 1 94 ? 24.758 -2.263 -35.965 1.00 75.25 94 GLY A O 1
ATOM 712 N N . ASN A 1 95 ? 24.445 -0.742 -34.341 1.00 71.69 95 ASN A N 1
ATOM 713 C CA . ASN A 1 95 ? 25.283 0.290 -34.958 1.00 71.69 95 ASN A CA 1
ATOM 714 C C . ASN A 1 95 ? 26.769 -0.090 -35.001 1.00 71.69 95 ASN A C 1
ATOM 716 O O . ASN A 1 95 ? 27.438 0.196 -35.993 1.00 71.69 95 ASN A O 1
ATOM 720 N N . LEU A 1 96 ? 27.291 -0.756 -33.967 1.00 69.94 96 LEU A N 1
ATOM 721 C CA . LEU A 1 96 ? 28.669 -1.256 -33.970 1.00 69.94 96 LEU A CA 1
ATOM 722 C C . LEU A 1 96 ? 28.891 -2.308 -35.059 1.00 69.94 96 LEU A C 1
ATOM 724 O O . LEU A 1 96 ? 29.880 -2.223 -35.782 1.00 69.94 96 LEU A O 1
ATOM 728 N N . ASN A 1 97 ? 27.955 -3.246 -35.220 1.00 67.12 97 ASN A N 1
ATOM 729 C CA . ASN A 1 97 ? 28.012 -4.250 -36.284 1.00 67.12 97 ASN A CA 1
ATOM 730 C C . ASN A 1 97 ? 27.891 -3.621 -37.680 1.00 67.12 97 ASN A C 1
ATOM 732 O O . ASN A 1 97 ? 28.560 -4.052 -38.619 1.00 67.12 97 ASN A O 1
ATOM 736 N N . ALA A 1 98 ? 27.069 -2.580 -37.834 1.00 68.38 98 ALA A N 1
ATOM 737 C CA . ALA A 1 98 ? 26.977 -1.838 -39.088 1.00 68.38 98 ALA A CA 1
ATOM 738 C C . ALA A 1 98 ? 28.298 -1.120 -39.425 1.00 68.38 98 ALA A C 1
ATOM 740 O O . ALA A 1 98 ? 28.747 -1.166 -40.570 1.00 68.38 98 ALA A O 1
ATOM 741 N N . LEU A 1 99 ? 28.955 -0.514 -38.431 1.00 68.19 99 LEU A N 1
ATOM 742 C CA . LEU A 1 99 ? 30.248 0.154 -38.597 1.00 68.19 99 LEU A CA 1
ATOM 743 C C . LEU A 1 99 ? 31.383 -0.826 -38.923 1.00 68.19 99 LEU A C 1
ATOM 745 O O . LEU A 1 99 ? 32.166 -0.547 -39.827 1.00 68.19 99 LEU A O 1
ATOM 749 N N . THR A 1 100 ? 31.464 -1.983 -38.259 1.00 68.38 100 THR A N 1
ATOM 750 C CA . THR A 1 100 ? 32.464 -3.015 -38.596 1.00 68.38 100 THR A CA 1
ATOM 751 C C . THR A 1 100 ? 32.235 -3.617 -39.981 1.00 68.38 100 THR A C 1
ATOM 753 O O . THR A 1 100 ? 33.197 -3.898 -40.688 1.00 68.38 100 THR A O 1
ATOM 756 N N . THR A 1 101 ? 30.981 -3.743 -40.422 1.00 70.62 101 THR A N 1
ATOM 757 C CA . THR A 1 101 ? 30.665 -4.198 -41.789 1.00 70.62 101 THR A CA 1
ATOM 758 C C . THR A 1 101 ? 31.064 -3.162 -42.850 1.00 70.62 101 THR A C 1
ATOM 760 O O . THR A 1 101 ? 31.508 -3.535 -43.932 1.00 70.62 101 THR A O 1
ATOM 763 N N . LEU A 1 102 ? 30.945 -1.864 -42.546 1.00 64.38 102 LEU A N 1
ATOM 764 C CA . LEU A 1 102 ? 31.359 -0.763 -43.430 1.00 64.38 102 LEU A CA 1
ATOM 765 C C . LEU A 1 102 ? 32.880 -0.557 -43.487 1.00 64.38 102 LEU A C 1
ATOM 767 O O . LEU A 1 102 ? 33.375 -0.035 -44.484 1.00 64.38 102 LEU A O 1
ATOM 771 N N . LEU A 1 103 ? 33.609 -0.940 -42.437 1.00 69.44 103 LEU A N 1
ATOM 772 C CA . LEU A 1 103 ? 35.061 -0.765 -42.344 1.00 69.44 103 LEU A CA 1
ATOM 773 C C . LEU A 1 103 ? 35.870 -1.963 -42.872 1.00 69.44 103 LEU A C 1
ATOM 775 O O . LEU A 1 103 ? 37.041 -1.769 -43.182 1.00 69.44 103 LEU A O 1
ATOM 779 N N . GLY A 1 104 ? 35.255 -3.141 -43.052 1.00 57.59 104 GLY A N 1
ATOM 780 C CA . GLY A 1 104 ? 35.930 -4.353 -43.543 1.00 57.59 104 GLY A CA 1
ATOM 781 C C . GLY A 1 104 ? 37.044 -4.867 -42.607 1.00 57.59 104 GLY A C 1
ATOM 782 O O . GLY A 1 104 ? 37.362 -4.208 -41.617 1.00 57.59 104 GLY A O 1
ATOM 783 N N . PRO A 1 105 ? 37.605 -6.067 -42.853 1.00 57.94 105 PRO A N 1
ATOM 784 C CA . PRO A 1 105 ? 38.862 -6.476 -42.223 1.00 57.94 105 PRO A CA 1
ATOM 785 C C . PRO A 1 105 ? 40.044 -5.601 -42.664 1.00 57.94 105 PRO A C 1
ATOM 787 O O . PRO A 1 105 ? 40.044 -5.146 -43.832 1.00 57.94 105 PRO A O 1
#